Protein AF-A0A0C2HH73-F1 (afdb_monomer)

Secondary structure (DSSP, 8-state):
-----------------TT-------EEEEE-TT-----TTS-GGGG--TT-SEEEEB-SSSSPBPSSEEEEESSHHHHHHHHHHHGGGGG--SS--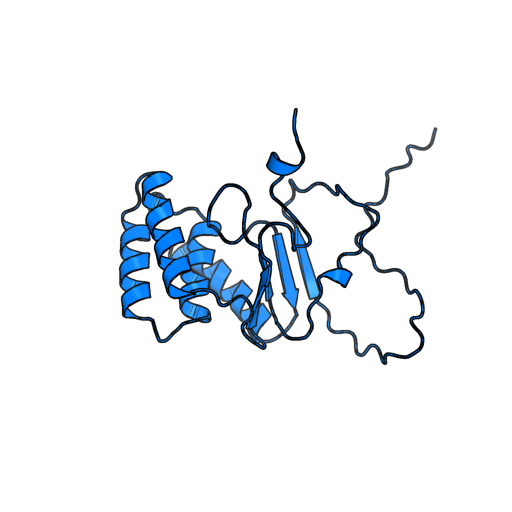-HHHHHHHHHHHHHH-TT-HHHHHHHHHHHHH--SHHHHHHHHHHHHHHHTT--EETTTEEEEPTTTSS---GGGG---

Structure (mmCIF, N/CA/C/O backbone):
data_AF-A0A0C2HH73-F1
#
_entry.id   AF-A0A0C2HH73-F1
#
loop_
_atom_site.group_PDB
_atom_site.id
_atom_site.type_symbol
_atom_site.label_atom_id
_atom_site.label_alt_id
_atom_site.label_comp_id
_atom_site.label_asym_id
_atom_site.label_entity_id
_atom_site.label_seq_id
_atom_site.pdbx_PDB_ins_code
_atom_site.Cartn_x
_atom_site.Cartn_y
_atom_site.Cartn_z
_atom_site.occupancy
_atom_site.B_iso_or_equiv
_atom_site.auth_seq_id
_atom_site.auth_comp_id
_atom_site.auth_asym_id
_atom_site.auth_atom_id
_atom_site.pdbx_PDB_model_num
ATOM 1 N N . MET A 1 1 ? -31.970 35.092 10.210 1.00 32.94 1 MET A N 1
ATOM 2 C CA . MET A 1 1 ? -32.170 33.818 9.487 1.00 32.94 1 MET A CA 1
ATOM 3 C C . MET A 1 1 ? -30.915 32.981 9.698 1.00 32.94 1 MET A C 1
ATOM 5 O O . MET A 1 1 ? -29.879 33.293 9.128 1.00 32.94 1 MET A O 1
ATOM 9 N N . ALA A 1 2 ? -30.945 32.054 10.656 1.00 26.69 2 ALA A N 1
ATOM 10 C CA . ALA A 1 2 ? -29.767 31.281 11.043 1.00 26.69 2 ALA A CA 1
ATOM 11 C C . ALA A 1 2 ? -29.509 30.189 9.999 1.00 26.69 2 ALA A C 1
AT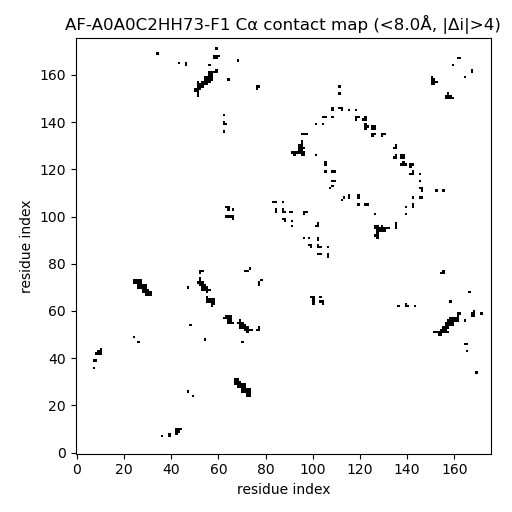OM 13 O O . ALA A 1 2 ? -30.340 29.306 9.803 1.00 26.69 2 ALA A O 1
ATOM 14 N N . ILE A 1 3 ? -28.369 30.269 9.315 1.00 26.80 3 ILE A N 1
ATOM 15 C CA . ILE A 1 3 ? -27.915 29.238 8.383 1.00 26.80 3 ILE A CA 1
ATOM 16 C C . ILE A 1 3 ? -27.484 28.037 9.226 1.00 26.80 3 ILE A C 1
ATOM 18 O O . ILE A 1 3 ? -26.422 28.039 9.850 1.00 26.80 3 ILE A O 1
ATOM 22 N N . HIS A 1 4 ? -28.341 27.023 9.284 1.00 28.86 4 HIS A N 1
ATOM 23 C CA . HIS A 1 4 ? -28.022 25.738 9.884 1.00 28.86 4 HIS A CA 1
ATOM 24 C C . HIS A 1 4 ? -26.989 25.043 8.986 1.00 28.86 4 HIS A C 1
ATOM 26 O O . HIS A 1 4 ? -27.326 24.497 7.939 1.00 28.86 4 HIS A O 1
ATOM 32 N N . ARG A 1 5 ? -25.705 25.113 9.357 1.00 28.89 5 ARG A N 1
ATOM 33 C CA . ARG A 1 5 ? -24.674 24.266 8.750 1.00 28.89 5 ARG A CA 1
ATOM 34 C C . ARG A 1 5 ? -24.898 22.835 9.252 1.00 28.89 5 ARG A C 1
ATOM 36 O O . ARG A 1 5 ? -24.828 22.640 10.469 1.00 28.89 5 ARG A O 1
ATOM 43 N N . PRO A 1 6 ? -25.152 21.839 8.388 1.00 33.12 6 PRO A N 1
ATOM 44 C CA . PRO A 1 6 ? -25.176 20.456 8.834 1.00 33.12 6 PRO A CA 1
ATOM 45 C C . PRO A 1 6 ? -23.777 20.098 9.346 1.00 33.12 6 PRO A C 1
ATOM 47 O O . PRO A 1 6 ? -22.787 20.190 8.620 1.00 33.12 6 PRO A O 1
ATOM 50 N N . ARG A 1 7 ? -23.684 19.736 10.629 1.00 36.34 7 ARG A N 1
ATOM 51 C CA . ARG A 1 7 ? -22.496 19.079 11.177 1.00 36.34 7 ARG A CA 1
ATOM 52 C C . ARG A 1 7 ? -22.417 17.713 10.503 1.00 36.34 7 ARG A C 1
ATOM 54 O O . ARG A 1 7 ? -23.311 16.897 10.698 1.00 36.34 7 ARG A O 1
ATOM 61 N N . ALA A 1 8 ? -21.386 17.480 9.697 1.00 39.56 8 ALA A N 1
ATOM 62 C CA . ALA A 1 8 ? -21.039 16.133 9.272 1.00 39.56 8 ALA A CA 1
ATOM 63 C C . ALA A 1 8 ? -20.721 15.325 10.538 1.00 39.56 8 ALA A C 1
ATOM 65 O O . ALA A 1 8 ? -19.782 15.649 11.265 1.00 39.56 8 ALA A O 1
ATOM 66 N N . ILE A 1 9 ? -21.562 14.346 10.854 1.00 46.44 9 ILE A N 1
ATOM 67 C CA . ILE A 1 9 ? -21.364 13.466 11.997 1.00 46.44 9 ILE A CA 1
ATOM 68 C C . ILE A 1 9 ? -20.389 12.367 11.552 1.00 46.44 9 ILE A C 1
ATOM 70 O O . ILE A 1 9 ? -20.772 11.442 10.849 1.00 46.44 9 ILE A O 1
ATOM 74 N N . LEU A 1 10 ? -19.122 12.497 11.941 1.00 54.47 10 LEU A N 1
ATOM 75 C CA . LEU A 1 10 ? -18.186 11.381 12.104 1.00 54.47 10 LEU A CA 1
ATOM 76 C C . LEU A 1 10 ? -18.316 11.003 13.583 1.00 54.47 10 LEU A C 1
ATOM 78 O O . LEU A 1 10 ? -17.843 11.765 14.426 1.00 54.47 10 LEU A O 1
ATOM 82 N N . CYS A 1 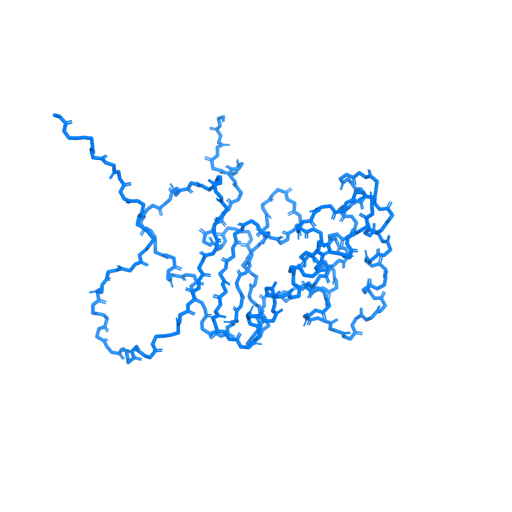11 ? -19.107 9.984 13.930 1.00 44.06 11 CYS A N 1
ATOM 83 C CA . CYS A 1 11 ? -19.533 9.789 15.325 1.00 44.06 11 CYS A CA 1
ATOM 84 C C . CYS A 1 11 ? -18.332 9.665 16.284 1.00 44.06 11 CYS A C 1
ATOM 86 O O . CYS A 1 11 ? -17.308 9.074 15.971 1.00 44.06 11 CYS A O 1
ATOM 88 N N . ALA A 1 12 ? -18.346 10.445 17.368 1.00 46.91 12 ALA A N 1
ATOM 89 C CA . ALA A 1 12 ? -18.668 9.935 18.695 1.00 46.91 12 ALA A CA 1
ATOM 90 C C . ALA A 1 12 ? -19.757 10.764 19.418 1.00 46.91 12 ALA A C 1
ATOM 92 O O . ALA A 1 12 ? -19.603 11.962 19.664 1.00 46.91 12 ALA A O 1
ATOM 93 N N . TYR A 1 13 ? -20.825 10.092 19.865 1.00 36.47 13 TYR A N 1
ATOM 94 C CA . TYR A 1 13 ? -21.648 10.491 21.018 1.00 36.47 13 TYR A CA 1
ATOM 95 C C . TYR A 1 13 ? -21.899 9.230 21.863 1.00 36.47 13 TYR A C 1
ATOM 97 O O . TYR A 1 13 ? -22.225 8.185 21.293 1.00 36.47 13 TYR A O 1
ATOM 105 N N . PRO A 1 14 ? -21.750 9.260 23.202 1.00 41.19 14 PRO A N 1
ATOM 106 C CA . PRO A 1 14 ? -21.752 8.048 24.010 1.00 41.19 14 PRO A CA 1
ATOM 107 C C . PRO A 1 14 ? -23.175 7.494 24.130 1.00 41.19 14 PRO A C 1
ATOM 109 O O . PRO A 1 14 ? -23.904 7.811 25.070 1.00 41.19 14 PRO A O 1
ATOM 112 N N . ARG A 1 15 ? -23.588 6.602 23.227 1.00 38.28 15 ARG A N 1
ATOM 113 C CA . ARG A 1 15 ? -24.589 5.604 23.611 1.00 38.28 15 ARG A CA 1
ATOM 114 C C . ARG A 1 15 ? -23.863 4.602 24.493 1.00 38.28 15 ARG A C 1
ATOM 116 O O . ARG A 1 15 ? -23.017 3.856 24.016 1.00 38.28 15 ARG A O 1
ATOM 123 N N . LYS A 1 16 ? -24.174 4.617 25.794 1.00 34.03 16 LYS A N 1
ATOM 124 C CA . LYS A 1 16 ? -23.847 3.538 26.737 1.00 34.03 16 LYS A CA 1
ATOM 125 C C . LYS A 1 16 ? -24.268 2.203 26.113 1.00 34.03 16 LYS A C 1
ATOM 127 O O . LYS A 1 16 ? -25.405 1.771 26.281 1.00 34.03 16 LYS A O 1
ATOM 132 N N . ILE A 1 17 ? -23.350 1.531 25.430 1.00 40.19 17 ILE A N 1
ATOM 133 C CA . ILE A 1 17 ? -23.431 0.091 25.245 1.00 40.19 17 ILE A CA 1
ATOM 134 C C . ILE A 1 17 ? -23.046 -0.473 26.610 1.00 40.19 17 ILE A C 1
ATOM 136 O O . ILE A 1 17 ? -21.885 -0.436 27.017 1.00 40.19 17 ILE A O 1
ATOM 140 N N . ARG A 1 18 ? -24.052 -0.896 27.384 1.00 34.38 18 ARG A N 1
ATOM 141 C CA . ARG A 1 18 ? -23.840 -1.679 28.606 1.00 34.38 18 ARG A CA 1
ATOM 142 C C . ARG A 1 18 ? -22.944 -2.868 28.243 1.00 34.38 18 ARG A C 1
ATOM 144 O O . ARG A 1 18 ? -23.376 -3.727 27.485 1.00 34.38 18 ARG A O 1
ATOM 151 N N . GLY A 1 19 ? -21.732 -2.921 28.799 1.00 34.72 19 GLY A N 1
ATOM 152 C CA . GLY A 1 19 ? -20.979 -4.173 28.920 1.00 34.72 19 GLY A CA 1
ATOM 153 C C . GLY A 1 19 ? -19.559 -4.235 28.353 1.00 34.72 19 GLY A C 1
ATOM 154 O O . GLY A 1 19 ? -18.949 -5.288 28.495 1.00 34.72 19 GLY A O 1
ATOM 155 N N . ARG A 1 20 ? -18.984 -3.177 27.763 1.00 41.91 20 ARG A N 1
ATOM 156 C CA . ARG A 1 20 ? -17.549 -3.183 27.409 1.00 41.91 20 ARG A CA 1
ATOM 157 C C . ARG A 1 20 ? -16.796 -2.086 28.149 1.00 41.91 20 ARG A C 1
ATOM 159 O O . ARG A 1 20 ? -17.095 -0.904 28.005 1.00 41.91 20 ARG A O 1
ATOM 166 N N . ASN A 1 21 ? -15.827 -2.502 28.960 1.00 33.94 21 ASN A N 1
ATOM 167 C CA . ASN A 1 21 ? -14.829 -1.625 29.555 1.00 33.94 21 ASN A CA 1
ATOM 168 C C . ASN A 1 21 ? -14.034 -0.973 28.413 1.00 33.94 21 ASN A C 1
ATOM 170 O O . ASN A 1 21 ? -13.142 -1.595 27.844 1.00 33.94 21 ASN A O 1
ATOM 174 N N . ASN A 1 22 ? -14.396 0.258 28.050 1.00 42.72 22 ASN A N 1
ATOM 175 C CA . ASN A 1 22 ? -13.679 1.069 27.070 1.00 42.72 22 ASN A CA 1
ATOM 176 C C . ASN A 1 22 ? -12.333 1.514 27.658 1.00 42.72 22 ASN A C 1
ATOM 178 O O . ASN A 1 22 ? -12.194 2.629 28.157 1.00 42.72 22 ASN A O 1
ATOM 182 N N . VAL A 1 23 ? -11.324 0.653 27.565 1.00 45.34 23 VAL A N 1
ATOM 183 C CA . VAL A 1 23 ? -9.931 1.104 27.482 1.00 45.34 23 VAL A CA 1
ATOM 184 C C . VAL A 1 23 ? -9.733 1.505 26.020 1.00 45.34 23 VAL A C 1
ATOM 186 O O . VAL A 1 23 ? -9.348 0.695 25.187 1.00 45.34 23 VAL A O 1
ATOM 189 N N . GLY A 1 24 ? -10.181 2.717 25.681 1.00 51.56 24 GLY A N 1
ATOM 190 C CA . GLY A 1 24 ? -10.367 3.150 24.297 1.00 51.56 24 GLY A CA 1
ATOM 191 C C . GLY A 1 24 ? -9.057 3.216 23.517 1.00 51.56 24 GLY A C 1
ATOM 192 O O . GLY A 1 24 ? -8.232 4.101 23.742 1.00 51.56 24 GLY A O 1
ATOM 193 N N . THR A 1 25 ? -8.891 2.305 22.566 1.00 57.12 25 THR A N 1
ATOM 194 C CA . THR A 1 25 ? -7.886 2.377 21.511 1.00 57.12 25 THR A CA 1
ATOM 195 C C . THR A 1 25 ? -8.239 3.530 20.572 1.00 57.12 25 THR A C 1
ATOM 197 O O . THR A 1 25 ? -9.260 3.510 19.891 1.00 57.12 25 THR A O 1
ATOM 200 N N . ARG A 1 26 ? -7.419 4.589 20.560 1.00 69.06 26 ARG A N 1
ATOM 201 C CA . ARG A 1 26 ? -7.607 5.724 19.644 1.00 69.06 26 ARG A CA 1
ATOM 202 C C . ARG A 1 26 ? -7.111 5.345 18.246 1.00 69.06 26 ARG A C 1
ATOM 204 O O . ARG A 1 26 ? -5.923 5.071 18.064 1.00 69.06 26 ARG A O 1
ATOM 211 N N . GLN A 1 27 ? -8.029 5.331 17.285 1.00 76.12 27 GLN A N 1
ATOM 212 C CA . GLN A 1 27 ? -7.740 5.306 15.853 1.00 76.12 27 GLN A CA 1
ATOM 213 C C . GLN A 1 27 ? -8.064 6.673 15.253 1.00 76.12 27 GLN A C 1
ATOM 215 O O . GLN A 1 27 ? -9.049 7.306 15.634 1.00 76.12 27 GLN A O 1
ATOM 220 N N . GLU A 1 28 ? -7.225 7.125 14.332 1.00 82.38 28 GLU A N 1
ATOM 221 C CA . GLU A 1 28 ? -7.379 8.385 13.618 1.00 82.38 28 GLU A CA 1
ATOM 222 C C . GLU A 1 28 ? -7.747 8.086 12.167 1.00 82.38 28 GLU A C 1
ATOM 224 O O . GLU A 1 28 ? -7.034 7.368 11.465 1.00 82.38 28 GLU A O 1
ATOM 229 N N . ALA A 1 29 ? -8.888 8.619 11.729 1.00 81.06 29 ALA A N 1
ATOM 230 C CA . ALA A 1 29 ? -9.307 8.569 10.337 1.00 81.06 29 ALA A CA 1
ATOM 231 C C . ALA A 1 29 ? -8.741 9.787 9.601 1.00 81.06 29 ALA A C 1
ATOM 233 O O . ALA A 1 29 ? -9.046 10.928 9.951 1.00 81.06 29 ALA A O 1
ATOM 234 N N . VAL A 1 30 ? -7.936 9.540 8.573 1.00 83.56 30 VAL A N 1
ATOM 235 C CA . VAL A 1 30 ? -7.442 10.568 7.659 1.00 83.56 30 VAL A CA 1
ATOM 236 C C . VAL A 1 30 ? -8.340 10.581 6.437 1.00 83.56 30 VAL A C 1
ATOM 238 O O . VAL A 1 30 ? -8.557 9.546 5.803 1.00 83.56 30 VAL A O 1
ATOM 241 N N . LEU A 1 31 ? -8.873 11.760 6.121 1.00 82.25 31 LEU A N 1
ATOM 242 C CA . LEU A 1 31 ? -9.756 11.966 4.985 1.00 82.25 31 LEU A CA 1
ATOM 243 C C . LEU A 1 31 ? -9.222 13.104 4.103 1.00 82.25 31 LEU A C 1
ATOM 245 O O . LEU A 1 31 ? -8.900 14.185 4.596 1.00 82.25 31 LEU A O 1
ATOM 249 N N . CYS A 1 32 ? -9.149 12.873 2.793 1.00 79.38 32 CYS A N 1
ATOM 250 C CA . CYS A 1 32 ? -8.698 13.866 1.816 1.00 79.38 32 CYS A CA 1
ATOM 251 C C . CYS A 1 32 ? -9.697 15.023 1.694 1.00 79.38 32 CYS A C 1
ATOM 253 O O . CYS A 1 32 ? -10.896 14.796 1.598 1.00 79.38 32 CYS A O 1
ATOM 255 N N . THR A 1 33 ? -9.229 16.267 1.590 1.00 78.94 33 THR A N 1
ATOM 256 C CA . THR A 1 33 ? -10.071 17.483 1.585 1.00 78.94 33 THR A CA 1
ATOM 257 C C . THR A 1 33 ? -11.181 17.525 0.525 1.00 78.94 33 THR A C 1
ATOM 259 O O . THR A 1 33 ? -12.123 18.301 0.669 1.00 78.94 33 THR A O 1
ATOM 262 N N . LEU A 1 34 ? -11.102 16.697 -0.520 1.00 80.06 34 LEU A N 1
ATOM 263 C CA . LEU A 1 34 ? -12.117 16.565 -1.571 1.00 80.06 34 LEU A CA 1
ATOM 264 C C . LEU A 1 34 ? -13.156 15.457 -1.297 1.00 80.06 34 LEU A C 1
ATOM 266 O O . LEU A 1 34 ? -13.911 15.079 -2.191 1.00 80.06 34 LEU A O 1
ATOM 270 N N . HIS A 1 35 ? -13.212 14.915 -0.079 1.00 82.75 35 HIS A N 1
ATOM 271 C CA . HIS A 1 35 ? -14.215 13.928 0.310 1.00 82.75 35 HIS A CA 1
ATOM 272 C C . HIS A 1 35 ? -15.604 14.565 0.515 1.00 82.75 35 HIS A C 1
ATOM 274 O O . HIS A 1 35 ? -15.746 15.726 0.904 1.00 82.75 35 HIS A O 1
ATOM 280 N N . ARG A 1 36 ? -16.664 13.763 0.368 1.00 85.00 36 ARG A N 1
ATOM 281 C CA . ARG A 1 36 ? -18.037 14.132 0.751 1.00 85.00 36 ARG A CA 1
ATOM 282 C C . ARG A 1 36 ? -18.651 13.027 1.600 1.00 85.00 36 ARG A C 1
ATOM 284 O O . ARG A 1 36 ? -18.459 11.850 1.314 1.00 85.00 36 ARG A O 1
ATOM 291 N N . VAL A 1 37 ? -19.417 13.403 2.623 1.00 87.56 37 VAL A N 1
ATOM 292 C CA . VAL A 1 37 ? -20.240 12.446 3.376 1.00 87.56 37 VAL A CA 1
ATOM 293 C C . VAL A 1 37 ? -21.491 12.141 2.560 1.00 87.56 37 VAL A C 1
ATOM 295 O O . VAL A 1 37 ? -22.268 13.046 2.261 1.00 87.56 37 VAL A O 1
ATOM 298 N N . VAL A 1 38 ? -21.664 10.873 2.191 1.00 86.88 38 VAL A N 1
ATOM 299 C CA . VAL A 1 38 ? -22.764 10.409 1.324 1.00 86.88 38 VAL A CA 1
ATOM 300 C C . VAL A 1 38 ? -23.773 9.532 2.065 1.00 86.88 38 VAL A C 1
ATOM 302 O O . VAL A 1 38 ? -24.893 9.365 1.598 1.00 86.88 38 VAL A O 1
ATOM 305 N N . ASN A 1 39 ? -23.406 9.009 3.237 1.00 87.00 39 ASN A N 1
ATOM 306 C CA . ASN A 1 39 ? -24.288 8.215 4.083 1.00 87.00 39 ASN A CA 1
ATOM 307 C C . ASN A 1 39 ? -24.137 8.638 5.557 1.00 87.00 39 ASN A C 1
ATOM 309 O O . ASN A 1 39 ? -23.297 8.091 6.268 1.00 87.00 39 ASN A O 1
ATOM 313 N N . PRO A 1 40 ? -24.921 9.624 6.028 1.00 85.12 40 PRO A N 1
ATOM 314 C CA . PRO A 1 40 ? -24.822 10.131 7.398 1.00 85.12 40 PRO A CA 1
ATOM 315 C C . PRO A 1 40 ? -25.442 9.194 8.448 1.00 85.12 40 PRO A C 1
ATOM 317 O O . PRO A 1 40 ? -25.412 9.515 9.632 1.00 85.12 40 PRO A O 1
ATOM 320 N N . ASN A 1 41 ? -26.033 8.068 8.032 1.00 88.38 41 ASN A N 1
ATOM 321 C CA . ASN A 1 41 ? -26.674 7.112 8.937 1.00 88.38 41 ASN A CA 1
ATOM 322 C C . ASN A 1 41 ? -25.708 6.049 9.478 1.00 88.38 41 ASN A C 1
ATOM 324 O O . ASN A 1 41 ? -26.117 5.255 10.321 1.00 88.38 41 ASN A O 1
ATOM 328 N N . HIS A 1 42 ? -24.458 6.034 9.008 1.00 86.81 42 HIS A N 1
ATOM 329 C CA . HIS A 1 42 ? -23.424 5.110 9.463 1.00 86.81 42 HIS A CA 1
ATOM 330 C C . HIS A 1 42 ? -22.304 5.846 10.190 1.00 86.81 42 HIS A C 1
ATOM 332 O O . HIS A 1 42 ? -21.979 6.995 9.885 1.00 86.81 42 HIS A O 1
ATOM 338 N N . CYS A 1 43 ? -21.716 5.158 11.158 1.00 88.38 43 CYS A N 1
ATOM 339 C CA . CYS A 1 43 ? -20.662 5.670 12.021 1.00 88.38 43 CYS A CA 1
ATOM 340 C C . CYS A 1 43 ? -19.312 5.086 11.593 1.00 88.38 43 CYS A C 1
ATOM 342 O O . CYS A 1 43 ? -19.228 3.897 11.300 1.00 88.38 43 CYS A O 1
ATOM 344 N N . ILE A 1 44 ? -18.240 5.886 11.596 1.00 87.62 44 ILE A N 1
ATOM 345 C CA . ILE A 1 44 ? -16.899 5.417 11.198 1.00 87.62 44 ILE A CA 1
ATOM 346 C C . ILE A 1 44 ? -16.417 4.249 12.076 1.00 87.62 44 ILE A C 1
ATOM 348 O O . ILE A 1 44 ? -15.664 3.389 11.625 1.00 87.62 44 ILE A O 1
ATOM 352 N N . GLU A 1 45 ? -16.913 4.187 13.312 1.00 87.25 45 GLU A N 1
ATOM 353 C CA . GLU A 1 45 ? -16.656 3.130 14.282 1.00 87.25 45 GLU A CA 1
ATOM 354 C C . GLU A 1 45 ? -17.096 1.737 13.813 1.00 87.25 45 GLU A C 1
ATOM 356 O O . GLU A 1 45 ? -16.567 0.749 14.313 1.00 87.25 45 GLU A O 1
ATOM 361 N N . GLU A 1 46 ? -18.010 1.632 12.841 1.00 90.44 46 GLU A N 1
ATOM 362 C CA . GLU A 1 46 ? -18.400 0.352 12.227 1.00 90.44 46 GLU A CA 1
ATOM 3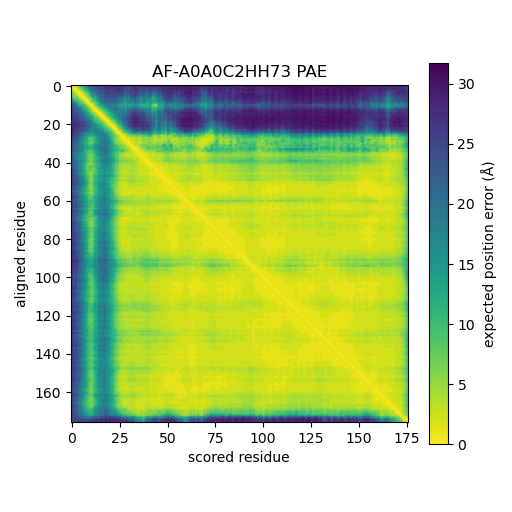63 C C . GLU A 1 46 ? -17.242 -0.313 11.470 1.00 90.44 46 GLU A C 1
ATOM 365 O O . GLU A 1 46 ? -17.227 -1.532 11.317 1.00 90.44 46 GLU A O 1
ATOM 370 N N . TRP A 1 47 ? -16.260 0.480 11.031 1.00 91.06 47 TRP A N 1
ATOM 371 C CA . TRP A 1 47 ? -15.098 0.009 10.278 1.00 91.06 47 TRP A CA 1
ATOM 372 C C . TRP A 1 47 ? -13.816 -0.061 11.108 1.00 91.06 47 TRP A C 1
ATOM 374 O O . TRP A 1 47 ? -12.800 -0.530 10.589 1.00 91.06 47 TRP A O 1
ATOM 384 N N . ILE A 1 48 ? -13.851 0.367 12.377 1.00 90.00 48 ILE A N 1
ATOM 385 C CA . ILE A 1 48 ? -12.731 0.220 13.313 1.00 90.00 48 ILE A CA 1
ATOM 386 C C . ILE A 1 48 ? -12.493 -1.269 13.575 1.00 90.00 48 ILE A C 1
ATOM 388 O O . ILE A 1 48 ? -13.384 -1.995 14.014 1.00 90.00 48 ILE A O 1
ATOM 392 N N . ASP A 1 49 ? -11.260 -1.714 13.351 1.00 90.12 49 ASP A N 1
ATOM 393 C CA . ASP A 1 49 ? -10.819 -3.079 13.625 1.00 90.12 49 ASP A CA 1
ATOM 394 C C . ASP A 1 49 ? -9.646 -3.047 14.606 1.00 90.12 49 ASP A C 1
ATOM 396 O O . ASP A 1 49 ? -8.561 -2.548 14.302 1.00 90.12 49 ASP A O 1
ATOM 400 N N . ASP A 1 50 ? -9.871 -3.572 15.810 1.00 91.69 50 ASP A N 1
ATOM 401 C CA . ASP A 1 50 ? -8.867 -3.582 16.871 1.00 91.69 50 ASP A CA 1
ATOM 402 C C . ASP A 1 50 ? -7.712 -4.556 16.625 1.00 91.69 50 ASP A C 1
ATOM 404 O O . ASP A 1 50 ? -6.680 -4.424 17.289 1.00 91.69 50 ASP A O 1
ATOM 408 N N . ARG A 1 51 ? -7.871 -5.492 15.680 1.00 95.31 51 ARG A N 1
ATOM 409 C CA . ARG A 1 51 ? -6.888 -6.534 15.340 1.00 95.31 51 ARG A CA 1
ATOM 410 C C . ARG A 1 51 ? -5.757 -6.027 14.450 1.00 95.31 51 ARG A C 1
ATOM 412 O O . ARG A 1 51 ? -4.822 -6.776 14.182 1.00 95.31 51 ARG A O 1
ATOM 419 N N . VAL A 1 52 ? -5.866 -4.804 13.935 1.00 97.06 52 VAL A N 1
ATOM 420 C CA . VAL A 1 52 ? -4.900 -4.215 13.004 1.00 97.06 52 VAL A CA 1
ATOM 421 C C . VAL A 1 52 ? -4.540 -2.791 13.412 1.00 97.06 52 VAL A C 1
ATOM 423 O O . VAL A 1 52 ? -5.233 -2.133 14.192 1.00 97.06 52 VAL A O 1
ATOM 426 N N . SER A 1 53 ? -3.425 -2.316 12.869 1.00 97.50 53 SER A N 1
ATOM 427 C CA . SER A 1 53 ? -2.897 -0.980 13.133 1.00 97.50 53 SER A CA 1
ATOM 428 C C . SER A 1 53 ? -3.245 0.020 12.032 1.00 97.50 53 SER A C 1
ATOM 430 O O . SER A 1 53 ? -3.282 1.217 12.293 1.00 97.50 53 SER A O 1
ATOM 432 N N . VAL A 1 54 ? -3.505 -0.446 10.812 1.00 98.12 54 VAL A N 1
ATOM 433 C CA . VAL A 1 54 ? -3.835 0.383 9.649 1.00 98.12 54 VAL A CA 1
ATOM 434 C C . VAL A 1 54 ? -4.983 -0.265 8.884 1.00 98.12 54 VAL A C 1
ATOM 436 O O . VAL A 1 54 ? -4.995 -1.476 8.676 1.00 98.12 54 VAL A O 1
ATOM 439 N N . ILE A 1 55 ? -5.938 0.540 8.445 1.00 98.06 55 ILE A N 1
ATOM 440 C CA . ILE A 1 55 ? -7.049 0.122 7.598 1.00 98.06 55 ILE A CA 1
ATOM 441 C C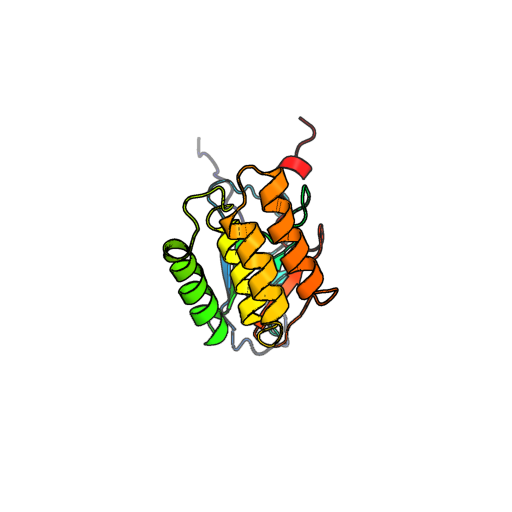 . ILE A 1 55 ? -6.977 0.911 6.297 1.00 98.06 55 ILE A C 1
ATOM 443 O O . ILE A 1 55 ? -7.031 2.144 6.290 1.00 98.06 55 ILE A O 1
ATOM 447 N N . LEU A 1 56 ? -6.893 0.165 5.202 1.00 97.94 56 LEU A N 1
ATOM 448 C CA . LEU A 1 56 ? -6.903 0.637 3.825 1.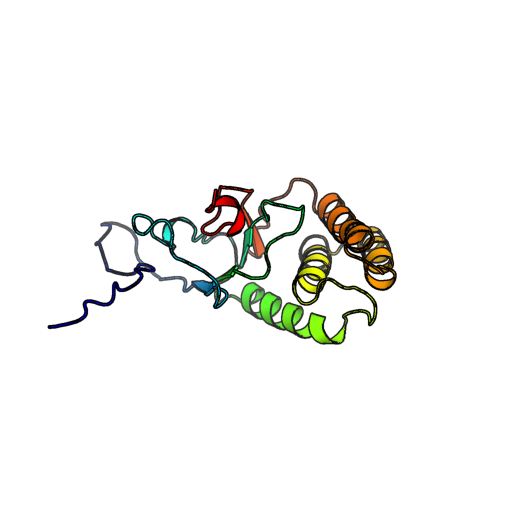00 97.94 56 LEU A CA 1
ATOM 449 C C . LEU A 1 56 ? -8.074 -0.005 3.079 1.00 97.94 56 LEU A C 1
ATOM 451 O O . LEU A 1 56 ? -8.803 -0.838 3.623 1.00 97.94 56 LEU A O 1
ATOM 455 N N . TYR A 1 57 ? -8.254 0.357 1.813 1.00 97.25 57 TYR A N 1
ATOM 456 C CA . TYR A 1 57 ? -9.275 -0.256 0.972 1.00 97.25 57 TYR A CA 1
ATOM 457 C C . TYR A 1 57 ? -8.938 -0.186 -0.510 1.00 97.25 57 TYR A C 1
ATOM 459 O O . TYR A 1 57 ? -8.140 0.639 -0.949 1.00 97.25 57 TYR A O 1
ATOM 467 N N . GLU A 1 58 ? -9.552 -1.068 -1.287 1.00 96.94 58 GLU A N 1
ATOM 468 C CA . GLU A 1 58 ? -9.407 -1.099 -2.739 1.00 96.94 58 GLU A CA 1
ATOM 469 C C . GLU A 1 58 ? -10.152 0.065 -3.410 1.00 96.94 58 GLU A C 1
ATOM 471 O O . GLU A 1 58 ? -11.316 0.336 -3.103 1.00 96.94 58 GLU A O 1
ATOM 476 N N . ARG A 1 59 ? -9.515 0.707 -4.397 1.00 94.06 59 ARG A N 1
ATOM 477 C CA . ARG A 1 59 ? -10.206 1.633 -5.308 1.00 94.06 59 ARG A CA 1
ATOM 478 C C . ARG A 1 59 ? -11.192 0.880 -6.192 1.00 94.06 59 ARG A C 1
ATOM 480 O O . ARG A 1 59 ? -10.971 -0.277 -6.535 1.00 94.06 59 ARG A O 1
ATOM 487 N N . PHE A 1 60 ? -12.256 1.530 -6.640 1.00 92.44 60 PHE A N 1
ATOM 488 C CA . PHE A 1 60 ? -13.278 0.968 -7.520 1.00 92.44 60 PHE A CA 1
ATOM 489 C C . PHE A 1 60 ? -12.851 0.912 -8.986 1.00 92.44 60 PHE A C 1
ATOM 491 O O . PHE A 1 60 ? -13.038 -0.126 -9.621 1.00 92.44 60 PHE A O 1
ATOM 498 N N . TYR A 1 61 ? -12.255 1.981 -9.516 1.00 89.31 61 TYR A N 1
ATOM 499 C CA . TYR A 1 61 ? -12.011 2.122 -10.959 1.00 89.31 61 TYR A CA 1
ATOM 500 C C . TYR A 1 61 ? -10.712 1.464 -11.453 1.00 89.31 61 TYR A C 1
ATOM 502 O O . TYR A 1 61 ? -10.516 1.322 -12.658 1.00 89.31 61 TYR A O 1
ATOM 510 N N . ASN A 1 62 ? -9.815 1.059 -10.550 1.00 93.94 62 ASN A N 1
ATOM 511 C CA . ASN A 1 62 ? -8.580 0.352 -10.895 1.00 93.94 62 ASN A CA 1
ATOM 512 C C . ASN A 1 62 ? -8.202 -0.684 -9.817 1.00 93.94 62 ASN A C 1
ATOM 514 O O . ASN A 1 62 ? -9.055 -1.123 -9.042 1.00 93.94 62 ASN A O 1
ATOM 518 N N . TRP A 1 63 ? -6.947 -1.134 -9.809 1.00 95.50 63 TRP A N 1
ATOM 519 C CA . TRP A 1 63 ? -6.453 -2.185 -8.911 1.00 95.50 63 TRP A CA 1
ATOM 520 C C . TRP A 1 63 ? -5.596 -1.661 -7.760 1.00 95.50 63 TRP A C 1
ATOM 522 O O . TRP A 1 63 ? -4.974 -2.458 -7.058 1.00 95.50 63 TRP A O 1
ATOM 532 N N . GLU A 1 64 ? -5.568 -0.347 -7.553 1.00 97.25 64 GLU A N 1
ATOM 533 C CA . GLU A 1 64 ? -4.823 0.263 -6.460 1.00 97.25 64 GLU A CA 1
ATOM 534 C C . GLU A 1 64 ? -5.517 0.068 -5.111 1.00 97.25 64 GLU A C 1
ATOM 536 O O . GLU A 1 64 ? -6.736 -0.104 -5.008 1.00 97.25 64 GLU A O 1
ATOM 541 N N . ILE A 1 65 ? -4.707 0.167 -4.064 1.00 97.69 65 ILE A N 1
ATOM 542 C CA . ILE A 1 65 ? -5.159 0.400 -2.698 1.00 97.69 65 ILE A CA 1
ATOM 543 C C . ILE A 1 65 ? -5.163 1.923 -2.486 1.00 97.69 65 ILE A C 1
ATOM 545 O O . ILE A 1 65 ? -4.267 2.633 -2.946 1.00 97.69 65 ILE A O 1
ATOM 549 N N . MET A 1 66 ? -6.219 2.448 -1.872 1.00 95.06 66 MET A N 1
ATOM 550 C CA . MET A 1 66 ? -6.440 3.880 -1.697 1.00 95.06 66 MET A CA 1
ATOM 551 C C . MET A 1 66 ? -5.414 4.506 -0.737 1.00 95.06 66 MET A C 1
ATOM 553 O O . MET A 1 66 ? -5.290 4.071 0.403 1.00 95.06 66 MET A O 1
ATOM 557 N N . ALA A 1 67 ? -4.783 5.599 -1.170 1.00 95.44 67 ALA A N 1
ATOM 558 C CA . ALA A 1 67 ? -3.953 6.491 -0.359 1.00 95.44 67 ALA A CA 1
ATOM 559 C C . ALA A 1 67 ? -4.723 7.677 0.230 1.00 95.44 67 ALA A C 1
ATOM 561 O O . ALA A 1 67 ? -4.376 8.171 1.295 1.00 95.44 67 ALA A O 1
ATOM 562 N N . ALA A 1 68 ? -5.771 8.153 -0.447 1.00 91.38 68 ALA A N 1
ATOM 563 C CA . ALA A 1 68 ? -6.399 9.423 -0.082 1.00 91.38 68 ALA A CA 1
ATOM 564 C C . ALA A 1 68 ? -7.140 9.379 1.265 1.00 91.38 68 ALA A C 1
ATOM 566 O O . ALA A 1 68 ? -7.302 10.412 1.910 1.00 91.38 68 ALA A O 1
ATOM 567 N N . ASN A 1 69 ? -7.632 8.206 1.673 1.00 92.94 69 ASN A N 1
ATOM 568 C CA . ASN A 1 69 ? -8.330 8.039 2.942 1.00 92.94 69 ASN A CA 1
ATOM 569 C C . ASN A 1 69 ? -7.927 6.714 3.583 1.00 92.94 69 ASN A C 1
ATOM 571 O O . ASN A 1 69 ? -7.910 5.687 2.906 1.00 92.94 69 ASN A O 1
ATOM 575 N N . TYR A 1 70 ? -7.660 6.732 4.881 1.00 95.56 70 TYR A N 1
ATOM 576 C CA . TYR A 1 70 ? -7.239 5.561 5.648 1.00 95.56 70 TYR A CA 1
ATOM 577 C C . TYR A 1 70 ? -7.514 5.777 7.137 1.00 95.56 70 TYR A C 1
ATOM 579 O O . TYR A 1 70 ? -7.747 6.902 7.578 1.00 95.56 70 TYR A O 1
ATOM 587 N N . ILE A 1 71 ? -7.481 4.704 7.923 1.00 95.88 71 ILE A N 1
ATOM 588 C CA . ILE A 1 71 ? -7.564 4.784 9.387 1.00 95.88 71 ILE A CA 1
ATOM 589 C C . ILE A 1 71 ? -6.282 4.195 9.965 1.00 95.88 71 ILE A C 1
ATOM 591 O O . ILE A 1 71 ? -5.896 3.087 9.596 1.00 95.88 71 ILE A O 1
ATOM 595 N N . VAL A 1 72 ? -5.616 4.915 10.866 1.00 96.12 72 VAL A N 1
ATOM 596 C CA . VAL A 1 72 ? -4.409 4.436 11.556 1.00 96.12 72 VAL A CA 1
ATOM 597 C C . VAL A 1 72 ? -4.620 4.465 13.064 1.00 96.12 72 VAL A C 1
ATOM 599 O O . VAL A 1 72 ? -5.064 5.452 13.644 1.00 96.12 72 VAL A O 1
ATOM 602 N N . LYS A 1 73 ? -4.282 3.360 13.721 1.00 93.94 73 LYS A N 1
ATOM 603 C CA . LYS A 1 73 ? -4.245 3.209 15.174 1.00 93.94 73 LYS A CA 1
ATOM 604 C C . LYS A 1 73 ? -2.910 3.705 15.704 1.00 93.94 73 LYS A C 1
ATOM 606 O O . LYS A 1 73 ? -1.864 3.319 15.179 1.00 93.94 73 LYS A O 1
ATOM 611 N N . ASN A 1 74 ? -2.936 4.469 16.797 1.00 94.00 74 ASN A N 1
ATOM 612 C CA . ASN A 1 74 ? -1.711 4.880 17.482 1.00 94.00 74 ASN A CA 1
ATOM 613 C C . ASN A 1 74 ? -1.039 3.666 18.151 1.00 94.00 74 ASN A C 1
ATOM 615 O O . ASN A 1 74 ? -1.320 3.306 19.293 1.00 94.00 74 ASN A O 1
ATOM 619 N N . THR A 1 75 ? -0.181 3.009 17.383 1.00 95.56 75 THR A N 1
ATOM 620 C CA . THR A 1 75 ? 0.592 1.813 17.723 1.00 95.56 75 THR A CA 1
ATOM 621 C C . THR A 1 75 ? 2.009 1.998 17.183 1.00 95.56 75 THR A C 1
ATOM 623 O O . THR A 1 75 ? 2.203 2.799 16.262 1.00 95.56 75 THR A O 1
ATOM 626 N N . PRO A 1 76 ? 3.012 1.249 17.680 1.00 97.00 76 PRO A N 1
ATOM 627 C CA . PRO A 1 76 ? 4.350 1.281 17.095 1.00 97.00 76 PRO A CA 1
ATOM 628 C C . PRO A 1 76 ? 4.339 1.028 15.580 1.00 97.00 76 PRO A C 1
ATOM 630 O O . PRO A 1 76 ? 4.980 1.765 14.838 1.00 97.00 76 PRO A O 1
ATOM 633 N N . PHE A 1 77 ? 3.546 0.055 15.109 1.00 97.44 77 PHE A N 1
ATOM 634 C CA . PHE A 1 77 ? 3.424 -0.232 13.679 1.00 97.44 77 PHE A CA 1
ATOM 635 C C . PHE A 1 77 ? 2.720 0.892 12.910 1.00 97.44 77 PHE A C 1
ATOM 637 O O . PHE A 1 77 ? 3.201 1.284 11.855 1.00 97.44 77 PHE A O 1
ATOM 644 N N . GLY A 1 78 ? 1.606 1.430 13.416 1.00 96.81 78 GLY A N 1
ATOM 645 C CA . GLY A 1 78 ? 0.867 2.506 12.746 1.00 96.81 78 GLY A CA 1
ATOM 646 C C . GLY A 1 78 ? 1.701 3.779 12.570 1.00 96.81 78 GLY A C 1
ATOM 647 O O . GLY A 1 78 ? 1.735 4.350 11.481 1.00 96.81 78 GLY A O 1
ATOM 648 N N . ASN A 1 79 ? 2.444 4.174 13.608 1.00 96.38 79 ASN A N 1
ATOM 649 C CA . ASN A 1 79 ? 3.358 5.318 13.542 1.00 96.38 79 ASN A CA 1
ATOM 650 C C . ASN A 1 79 ? 4.509 5.068 12.557 1.00 96.38 79 ASN A C 1
ATOM 652 O O . ASN A 1 79 ? 4.851 5.943 11.762 1.00 96.38 79 ASN A O 1
ATOM 656 N N . GLU A 1 80 ? 5.077 3.860 12.572 1.00 97.62 80 GLU A N 1
ATOM 657 C CA . GLU A 1 80 ? 6.143 3.479 11.648 1.00 97.62 80 GLU A CA 1
ATOM 658 C C . GLU A 1 80 ? 5.658 3.413 10.195 1.00 97.62 80 GLU A C 1
ATOM 660 O O . GLU A 1 80 ? 6.361 3.869 9.297 1.00 97.62 80 GLU A O 1
ATOM 665 N N . PHE A 1 81 ? 4.443 2.914 9.952 1.00 98.31 81 PHE A N 1
ATOM 666 C CA . PHE A 1 81 ? 3.813 2.914 8.634 1.00 98.31 81 PHE A CA 1
ATOM 667 C C . PHE A 1 81 ? 3.720 4.336 8.070 1.00 98.31 81 PHE A C 1
ATOM 669 O O . PHE A 1 81 ? 4.193 4.575 6.961 1.00 98.31 81 PHE A O 1
ATOM 676 N N . LEU A 1 82 ? 3.188 5.291 8.843 1.00 97.69 82 LEU A N 1
ATOM 677 C CA . LEU A 1 82 ? 3.074 6.690 8.412 1.00 97.69 82 LEU A CA 1
ATOM 678 C C . LEU A 1 82 ? 4.445 7.319 8.142 1.00 97.69 82 LEU A C 1
ATOM 680 O O . LEU A 1 82 ? 4.635 7.967 7.113 1.00 97.69 82 LEU A O 1
ATOM 684 N N . ARG A 1 83 ? 5.418 7.087 9.030 1.00 97.94 83 ARG A N 1
ATOM 685 C CA . ARG A 1 83 ? 6.790 7.589 8.881 1.00 97.94 83 ARG A CA 1
ATOM 686 C C . ARG A 1 83 ? 7.445 7.052 7.607 1.00 97.94 83 ARG A C 1
ATOM 688 O O . ARG A 1 83 ? 7.966 7.822 6.808 1.00 97.94 83 ARG A O 1
ATOM 695 N N . ARG A 1 84 ? 7.383 5.738 7.390 1.00 97.88 84 ARG A N 1
ATOM 696 C CA . ARG A 1 84 ? 7.957 5.080 6.209 1.00 97.88 84 ARG A CA 1
ATOM 697 C C . ARG A 1 84 ? 7.238 5.431 4.919 1.00 97.88 84 ARG A C 1
ATOM 699 O O . ARG A 1 84 ? 7.858 5.401 3.858 1.00 97.88 84 ARG A O 1
ATOM 706 N N . TRP A 1 85 ? 5.947 5.729 4.991 1.00 97.62 85 TRP A N 1
ATOM 707 C CA . TRP A 1 85 ? 5.205 6.191 3.832 1.00 97.62 85 TRP A CA 1
ATOM 708 C C . TRP A 1 85 ? 5.587 7.616 3.453 1.00 97.62 85 TRP A C 1
ATOM 710 O O . TRP A 1 85 ? 5.858 7.858 2.281 1.00 97.62 85 TRP A O 1
ATOM 720 N N . ALA A 1 86 ? 5.754 8.513 4.427 1.00 96.38 86 ALA A N 1
ATOM 721 C CA . ALA A 1 86 ? 6.314 9.840 4.174 1.00 96.38 86 ALA A CA 1
ATOM 722 C C . ALA A 1 86 ? 7.714 9.758 3.532 1.00 96.38 86 ALA A C 1
ATOM 724 O O . ALA A 1 86 ? 8.005 10.469 2.576 1.00 96.38 86 ALA A O 1
ATOM 725 N N . GLU A 1 87 ? 8.562 8.817 3.964 1.00 96.94 87 GLU A N 1
ATOM 726 C CA . GLU A 1 87 ? 9.877 8.592 3.343 1.00 96.94 87 GLU A CA 1
ATOM 727 C C . GLU A 1 87 ? 9.820 8.153 1.870 1.00 96.94 87 GLU A C 1
ATOM 729 O O . GLU A 1 87 ? 10.831 8.259 1.170 1.00 96.94 87 GLU A O 1
ATOM 734 N N . GLN A 1 88 ? 8.681 7.646 1.379 1.00 95.00 88 GLN A N 1
ATOM 735 C CA . GLN A 1 88 ? 8.549 7.279 -0.033 1.00 95.00 88 GLN A CA 1
ATOM 736 C C . GLN A 1 88 ? 8.648 8.494 -0.950 1.00 95.00 88 GLN A C 1
ATOM 738 O O . GLN A 1 88 ? 9.092 8.325 -2.081 1.00 95.00 88 GLN A O 1
ATOM 743 N N . GLU A 1 89 ? 8.318 9.701 -0.478 1.00 93.50 89 GLU A N 1
ATOM 744 C CA . GLU A 1 89 ? 8.484 10.953 -1.230 1.00 93.50 89 GLU A CA 1
ATOM 745 C C . GLU A 1 89 ? 9.904 11.099 -1.799 1.00 93.50 89 GLU A C 1
ATOM 747 O O . GLU A 1 89 ? 10.080 11.450 -2.962 1.00 93.50 89 GLU A O 1
ATOM 752 N N . PHE A 1 90 ? 10.921 10.709 -1.026 1.00 94.12 90 PHE A N 1
ATOM 753 C CA . PHE A 1 90 ? 12.332 10.804 -1.419 1.00 94.12 90 PHE A CA 1
ATOM 754 C C . PHE A 1 90 ? 12.834 9.610 -2.243 1.00 94.12 90 PHE A C 1
ATOM 756 O O . PHE A 1 90 ? 13.985 9.596 -2.679 1.00 94.12 90 PHE A O 1
ATOM 763 N N . LYS A 1 91 ? 11.997 8.584 -2.432 1.00 90.75 91 LYS A N 1
ATOM 764 C CA . LYS A 1 91 ? 12.324 7.357 -3.178 1.00 90.75 91 LYS A CA 1
ATOM 765 C C . LYS A 1 91 ? 11.633 7.293 -4.539 1.00 90.75 91 LYS A C 1
ATOM 767 O O . LYS A 1 91 ? 11.951 6.396 -5.323 1.00 90.75 91 LYS A O 1
ATOM 772 N N . GLN A 1 92 ? 10.705 8.211 -4.820 1.00 90.69 92 GLN A N 1
ATOM 773 C CA . GLN A 1 92 ? 9.938 8.189 -6.060 1.00 90.69 92 GLN A CA 1
ATOM 774 C C . GLN A 1 92 ? 10.861 8.351 -7.277 1.00 90.69 92 GLN A C 1
ATOM 776 O O . GLN A 1 92 ? 11.757 9.202 -7.270 1.00 90.69 92 GLN A O 1
ATOM 781 N N . PRO A 1 93 ? 10.662 7.560 -8.344 1.00 92.88 93 PRO A N 1
ATOM 782 C CA . PRO A 1 93 ? 11.388 7.779 -9.581 1.00 92.88 93 PRO A CA 1
ATOM 783 C C . PRO A 1 93 ? 10.965 9.106 -10.232 1.00 92.88 93 PRO A C 1
ATOM 785 O O . PRO A 1 93 ? 9.817 9.522 -10.077 1.00 92.88 93 PRO A O 1
ATOM 788 N N . PRO A 1 94 ? 11.856 9.758 -11.004 1.00 90.94 94 PRO A N 1
ATOM 789 C CA . PRO A 1 94 ? 11.528 10.987 -11.734 1.00 90.94 94 PRO A CA 1
ATOM 790 C C . PRO A 1 94 ? 10.572 10.742 -12.914 1.00 90.94 94 PRO A C 1
ATOM 792 O O . PRO A 1 94 ? 10.070 11.688 -13.516 1.00 90.94 94 PRO A O 1
ATOM 795 N N . SER A 1 95 ? 10.363 9.475 -13.279 1.00 92.75 95 SER A N 1
ATOM 796 C CA . SER A 1 95 ? 9.394 9.042 -14.278 1.00 92.75 95 SER A CA 1
ATOM 797 C C . SER A 1 95 ? 7.974 9.049 -13.701 1.00 92.75 95 SER A C 1
ATOM 799 O O . SER A 1 95 ? 7.738 9.468 -12.567 1.00 92.75 95 SER A O 1
ATOM 801 N N . TRP A 1 96 ? 6.992 8.584 -14.472 1.00 95.00 96 TRP A N 1
ATOM 802 C CA . TRP A 1 96 ? 5.628 8.562 -13.971 1.00 95.00 96 TRP A CA 1
ATOM 803 C C . TRP A 1 96 ? 5.456 7.495 -12.883 1.00 95.00 96 TRP A C 1
ATOM 805 O O . TRP A 1 96 ? 5.614 6.306 -13.135 1.00 95.00 96 TRP A O 1
ATOM 815 N N . ASN A 1 97 ? 5.127 7.939 -11.673 1.00 93.62 97 ASN A N 1
ATOM 816 C CA . ASN A 1 97 ? 5.286 7.174 -10.444 1.00 93.62 97 ASN A CA 1
ATOM 817 C C . ASN A 1 97 ? 4.004 7.033 -9.606 1.00 93.62 97 ASN A C 1
ATOM 819 O O . ASN A 1 97 ? 4.032 6.338 -8.600 1.00 93.62 97 ASN A O 1
ATOM 823 N N . GLY A 1 98 ? 2.885 7.660 -9.971 1.00 94.19 98 GLY A N 1
ATOM 824 C CA . GLY A 1 98 ? 1.665 7.604 -9.160 1.00 94.19 98 GLY A CA 1
ATOM 825 C C . GLY A 1 98 ? 1.712 8.418 -7.860 1.00 94.19 98 GLY A C 1
ATOM 826 O O . GLY A 1 98 ? 0.812 8.267 -7.048 1.00 94.19 98 GLY A O 1
ATOM 827 N N . TYR A 1 99 ? 2.719 9.265 -7.636 1.00 94.44 99 TYR A N 1
ATOM 828 C CA . TYR A 1 99 ? 2.894 10.058 -6.414 1.00 94.44 99 TYR A CA 1
ATOM 829 C C . TYR A 1 99 ? 2.826 9.209 -5.123 1.00 94.44 99 TYR A C 1
ATOM 831 O O . TYR A 1 99 ? 3.471 8.162 -5.008 1.00 94.44 99 TYR A O 1
ATOM 839 N N . ASP A 1 100 ? 2.047 9.657 -4.138 1.00 94.56 100 ASP A N 1
ATOM 840 C CA . ASP A 1 100 ? 1.801 8.977 -2.867 1.00 94.56 100 ASP A CA 1
ATOM 841 C C . ASP A 1 100 ? 1.165 7.590 -3.049 1.00 94.56 100 ASP A C 1
ATOM 843 O O . ASP A 1 100 ? 1.519 6.668 -2.309 1.00 94.56 100 ASP A O 1
ATOM 847 N N . GLN A 1 101 ? 0.304 7.410 -4.062 1.00 96.00 101 GLN A N 1
ATOM 848 C CA . GLN A 1 101 ? -0.283 6.112 -4.416 1.00 96.00 101 GLN A CA 1
ATOM 849 C C . GLN A 1 101 ? 0.791 5.090 -4.797 1.00 96.00 101 GLN A C 1
ATOM 851 O O . GLN A 1 101 ? 0.782 3.974 -4.281 1.00 96.00 101 GLN A O 1
ATOM 856 N N . GLY A 1 102 ? 1.733 5.448 -5.673 1.00 96.94 102 GLY A N 1
ATOM 857 C CA . GLY A 1 102 ? 2.783 4.515 -6.092 1.00 96.94 102 GLY A CA 1
ATOM 858 C C . GLY A 1 102 ? 3.725 4.155 -4.949 1.00 96.94 102 GLY A C 1
ATOM 859 O O . GLY A 1 102 ? 4.038 2.979 -4.748 1.00 96.94 102 GLY A O 1
ATOM 860 N N . GLY A 1 103 ? 4.091 5.154 -4.140 1.00 97.44 103 GLY A N 1
ATOM 861 C CA . GLY A 1 103 ? 4.855 4.942 -2.912 1.00 97.44 103 GLY A CA 1
ATOM 862 C C . GLY A 1 103 ? 4.138 4.014 -1.927 1.00 97.44 103 GLY A C 1
ATOM 863 O O . GLY A 1 103 ? 4.771 3.122 -1.361 1.00 97.44 103 GLY A O 1
ATOM 864 N N . LEU A 1 104 ? 2.816 4.163 -1.765 1.00 98.38 104 LEU A N 1
ATOM 865 C CA . LEU A 1 104 ? 2.004 3.280 -0.925 1.00 98.38 104 LEU A CA 1
ATOM 866 C C . LEU A 1 104 ? 2.061 1.836 -1.422 1.00 98.38 104 LEU A C 1
ATOM 868 O O . LEU A 1 104 ? 2.325 0.932 -0.634 1.00 98.38 104 LEU A O 1
ATOM 872 N N . MET A 1 105 ? 1.837 1.611 -2.720 1.00 98.12 105 MET A N 1
ATOM 873 C CA . MET A 1 105 ? 1.837 0.262 -3.293 1.00 98.12 105 MET A CA 1
ATOM 874 C C . MET A 1 105 ? 3.177 -0.445 -3.043 1.00 98.12 105 MET A C 1
ATOM 876 O O . MET A 1 105 ? 3.196 -1.576 -2.556 1.00 98.12 105 MET A O 1
ATOM 880 N N . MET A 1 106 ? 4.302 0.229 -3.302 1.00 98.00 106 MET A N 1
ATOM 881 C CA . MET A 1 106 ? 5.631 -0.346 -3.063 1.00 98.00 106 MET A CA 1
ATOM 882 C C . MET A 1 106 ? 5.909 -0.584 -1.574 1.00 98.00 106 MET A C 1
ATOM 884 O O . MET A 1 106 ? 6.428 -1.641 -1.209 1.00 98.00 106 MET A O 1
ATOM 888 N N . LEU A 1 107 ? 5.516 0.350 -0.702 1.00 98.25 107 LEU A N 1
ATOM 889 C CA . LEU A 1 107 ? 5.673 0.198 0.744 1.00 98.25 107 LEU A CA 1
ATOM 890 C C . LEU A 1 107 ? 4.878 -0.995 1.290 1.00 98.25 107 LEU A C 1
ATOM 892 O O . LEU A 1 107 ? 5.367 -1.706 2.166 1.00 98.25 107 LEU A O 1
ATOM 896 N N . LEU A 1 108 ? 3.660 -1.222 0.795 1.00 98.44 108 LEU A N 1
ATOM 897 C CA . LEU A 1 108 ? 2.834 -2.343 1.241 1.00 98.44 108 LEU A CA 1
ATOM 898 C C . LEU A 1 108 ? 3.484 -3.684 0.919 1.00 98.44 108 LEU A C 1
ATOM 900 O O . LEU A 1 108 ? 3.496 -4.559 1.782 1.00 98.44 108 LEU A O 1
ATOM 904 N N . LEU A 1 109 ? 4.072 -3.835 -0.270 1.00 98.06 109 LEU A N 1
ATOM 905 C CA . LEU A 1 109 ? 4.831 -5.039 -0.603 1.00 98.06 109 LEU A CA 1
ATOM 906 C C . LEU A 1 109 ? 5.987 -5.253 0.384 1.00 98.06 109 LEU A C 1
ATOM 908 O O . LEU A 1 109 ? 6.110 -6.327 0.969 1.00 98.06 109 LEU A O 1
ATOM 912 N N . GLU A 1 110 ? 6.772 -4.204 0.632 1.00 97.38 110 GLU A N 1
ATOM 913 C CA . GLU A 1 110 ? 7.927 -4.251 1.532 1.00 97.38 110 GLU A CA 1
ATOM 914 C C . GLU A 1 110 ? 7.546 -4.603 2.986 1.00 97.38 110 GLU A C 1
ATOM 916 O O . GLU A 1 110 ? 8.230 -5.384 3.645 1.00 97.38 110 GLU A O 1
ATOM 921 N N . LEU A 1 111 ? 6.451 -4.038 3.507 1.00 97.75 111 LEU A N 1
ATOM 922 C CA . LEU A 1 111 ? 6.032 -4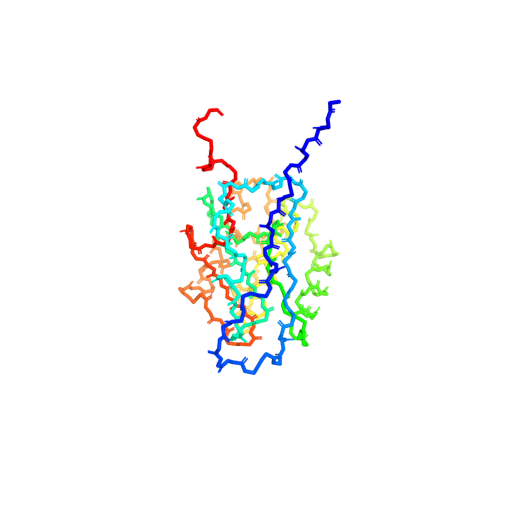.219 4.905 1.00 97.75 111 LEU A CA 1
ATOM 923 C C . LEU A 1 111 ? 5.286 -5.531 5.171 1.00 97.75 111 LEU A C 1
ATOM 925 O O . LEU A 1 111 ? 5.351 -6.081 6.284 1.00 97.75 111 LEU A O 1
ATOM 929 N N . LEU A 1 112 ? 4.502 -5.982 4.192 1.00 98.00 112 LEU A N 1
ATOM 930 C CA . LEU A 1 112 ? 3.563 -7.087 4.365 1.00 98.00 112 LEU A CA 1
ATOM 931 C C . LEU A 1 112 ? 4.131 -8.419 3.888 1.00 98.00 112 LEU A C 1
ATOM 933 O O . LEU A 1 112 ? 3.749 -9.452 4.438 1.00 98.00 112 LEU A O 1
ATOM 937 N N . VAL A 1 113 ? 5.058 -8.395 2.927 1.00 97.12 113 VAL A N 1
ATOM 938 C CA . VAL A 1 113 ? 5.710 -9.591 2.381 1.00 97.12 113 VAL A CA 1
ATOM 939 C C . VAL A 1 113 ? 7.222 -9.337 2.228 1.00 97.12 113 VAL A C 1
ATOM 941 O O . VAL A 1 113 ? 7.746 -9.343 1.115 1.00 97.12 113 VAL A O 1
ATOM 944 N N . PRO A 1 114 ? 7.953 -9.105 3.335 1.00 96.81 114 PRO A N 1
ATOM 945 C CA . PRO A 1 114 ? 9.365 -8.702 3.290 1.00 96.81 114 PRO A CA 1
ATOM 946 C C . PRO A 1 114 ? 10.285 -9.748 2.643 1.00 96.81 114 PRO A C 1
ATOM 948 O O . PRO A 1 114 ? 11.341 -9.401 2.117 1.00 96.81 114 PRO A O 1
ATOM 951 N N . ASP A 1 115 ? 9.878 -11.018 2.644 1.00 97.12 115 ASP A N 1
ATOM 952 C CA . ASP A 1 115 ? 10.649 -12.116 2.058 1.00 97.12 115 ASP A CA 1
ATOM 953 C C . ASP A 1 115 ? 10.550 -12.164 0.520 1.00 97.12 115 ASP A C 1
ATOM 955 O O . ASP A 1 115 ? 11.364 -12.819 -0.134 1.00 97.12 115 ASP A O 1
ATOM 959 N N . ALA A 1 116 ? 9.599 -11.436 -0.082 1.00 96.69 116 ALA A N 1
ATOM 960 C CA . ALA A 1 116 ? 9.388 -11.358 -1.530 1.00 96.69 116 ALA A CA 1
ATOM 961 C C . ALA A 1 116 ? 10.372 -10.381 -2.206 1.00 96.69 116 ALA A C 1
ATOM 963 O O . ALA A 1 116 ? 9.997 -9.465 -2.940 1.00 96.69 116 ALA A O 1
ATOM 964 N N . VAL A 1 117 ? 11.669 -10.550 -1.926 1.00 97.38 117 VAL A N 1
ATOM 965 C CA . VAL A 1 117 ? 12.740 -9.638 -2.365 1.00 97.38 117 VAL A CA 1
ATOM 966 C C . VAL A 1 117 ? 12.843 -9.583 -3.894 1.00 97.38 117 VAL A C 1
ATOM 968 O O . VAL A 1 117 ? 13.109 -8.523 -4.465 1.00 97.38 117 VAL A O 1
ATOM 971 N N . LYS A 1 118 ? 12.622 -10.715 -4.577 1.00 97.62 118 LYS A N 1
ATOM 972 C CA . LYS A 1 118 ? 12.691 -10.791 -6.046 1.00 97.62 118 LYS A CA 1
ATOM 973 C C . LYS A 1 118 ? 11.492 -10.103 -6.687 1.00 97.62 118 LYS A C 1
ATOM 975 O O . LYS A 1 118 ? 11.664 -9.322 -7.618 1.00 97.62 118 LYS A O 1
ATOM 980 N N . GLU A 1 119 ? 10.301 -10.356 -6.163 1.00 97.81 119 GLU A N 1
ATOM 981 C CA . GLU A 1 119 ? 9.059 -9.727 -6.594 1.00 97.81 119 GLU A CA 1
ATOM 982 C C . GLU A 1 119 ? 9.141 -8.215 -6.385 1.00 97.81 119 GLU A C 1
ATOM 984 O O . GLU A 1 119 ? 8.846 -7.458 -7.305 1.00 97.81 119 GLU A O 1
ATOM 989 N N . TYR A 1 120 ? 9.642 -7.766 -5.228 1.00 98.12 120 TYR A N 1
ATOM 990 C CA . TYR A 1 120 ? 9.870 -6.347 -4.965 1.00 98.12 120 TYR A CA 1
ATOM 991 C C . TYR A 1 120 ? 10.794 -5.712 -6.007 1.00 98.12 120 TYR A C 1
ATOM 993 O O . TYR A 1 120 ? 10.476 -4.644 -6.533 1.00 98.12 120 TYR A O 1
ATOM 1001 N N . ALA A 1 121 ? 11.912 -6.363 -6.347 1.00 98.19 121 ALA A N 1
ATOM 1002 C CA . ALA A 1 121 ? 12.836 -5.857 -7.359 1.00 98.19 121 ALA A CA 1
ATOM 1003 C C . ALA A 1 121 ? 12.161 -5.699 -8.733 1.00 98.19 121 ALA A C 1
ATOM 1005 O O . ALA A 1 121 ? 12.310 -4.650 -9.360 1.00 98.19 121 ALA A O 1
ATOM 1006 N N . VAL A 1 122 ? 11.363 -6.686 -9.154 1.00 98.31 122 VAL A N 1
ATOM 1007 C CA . VAL A 1 122 ? 10.605 -6.643 -10.417 1.00 98.31 122 VAL A CA 1
ATOM 1008 C C . VAL A 1 122 ? 9.546 -5.536 -10.395 1.00 98.31 122 VAL A C 1
ATOM 1010 O O . VAL A 1 122 ? 9.466 -4.731 -11.323 1.00 98.31 122 VAL A O 1
ATOM 1013 N N . CYS A 1 123 ? 8.756 -5.429 -9.323 1.00 98.12 123 CYS A N 1
ATOM 1014 C CA . CYS A 1 123 ? 7.735 -4.385 -9.215 1.00 98.12 123 CYS A CA 1
ATOM 1015 C C . CYS A 1 123 ? 8.360 -2.982 -9.213 1.00 98.12 123 CYS A C 1
ATOM 1017 O O . CYS A 1 123 ? 7.828 -2.062 -9.839 1.00 98.12 123 CYS A O 1
ATOM 1019 N N . ASN A 1 124 ? 9.512 -2.827 -8.555 1.00 97.62 124 ASN A N 1
ATOM 1020 C CA . ASN A 1 124 ? 10.263 -1.578 -8.520 1.00 97.62 124 ASN A CA 1
ATOM 1021 C C . ASN A 1 124 ? 10.839 -1.214 -9.896 1.00 97.62 124 ASN A C 1
ATOM 1023 O O . ASN A 1 124 ? 10.873 -0.040 -10.251 1.00 97.62 124 ASN A O 1
ATOM 1027 N N . GLU A 1 125 ? 11.264 -2.192 -10.697 1.00 97.69 125 GLU A N 1
ATOM 1028 C CA . GLU A 1 125 ? 11.695 -1.949 -12.077 1.00 97.69 125 GLU A CA 1
ATOM 1029 C C . GLU A 1 125 ? 10.547 -1.394 -12.927 1.00 97.69 125 GLU A C 1
ATOM 1031 O O . GLU A 1 125 ? 10.711 -0.355 -13.573 1.00 97.69 125 GLU A O 1
ATOM 1036 N N . TYR A 1 126 ? 9.358 -2.007 -12.859 1.00 97.94 126 TYR A N 1
ATOM 1037 C CA . TYR A 1 126 ? 8.168 -1.456 -13.516 1.00 97.94 126 TYR A CA 1
ATOM 1038 C C . TYR A 1 126 ? 7.854 -0.042 -13.031 1.00 97.94 126 TYR A C 1
ATOM 1040 O O . TYR A 1 126 ? 7.506 0.822 -13.833 1.00 97.94 126 TYR A O 1
ATOM 1048 N N . TRP A 1 127 ? 8.029 0.221 -11.733 1.00 97.38 127 TRP A N 1
ATOM 1049 C CA . TRP A 1 127 ? 7.743 1.534 -11.162 1.00 97.38 127 TRP A CA 1
ATOM 1050 C C . TRP A 1 127 ? 8.699 2.607 -11.682 1.00 97.38 127 TRP A C 1
ATOM 1052 O O . TRP A 1 127 ? 8.273 3.679 -12.104 1.00 97.38 127 TRP A O 1
ATOM 1062 N N . ARG A 1 128 ? 9.998 2.294 -11.721 1.00 96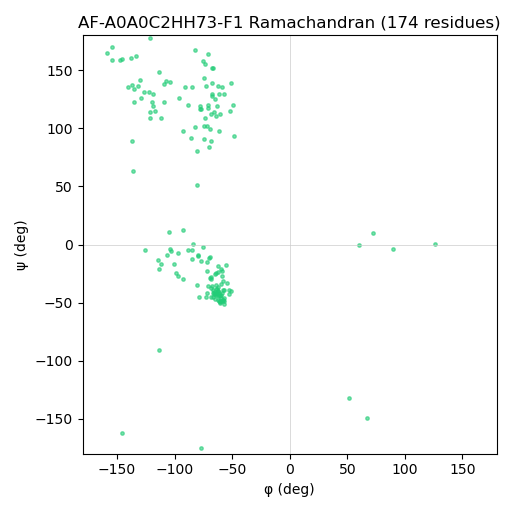.88 128 ARG A N 1
ATOM 1063 C CA . ARG A 1 128 ? 11.062 3.203 -12.170 1.00 96.88 128 ARG A CA 1
ATOM 1064 C C . ARG A 1 128 ? 11.078 3.460 -13.670 1.00 96.88 128 ARG A C 1
ATOM 1066 O O . ARG A 1 128 ? 11.649 4.456 -14.101 1.00 96.88 128 ARG A O 1
ATOM 1073 N N . THR A 1 129 ? 10.500 2.560 -14.457 1.00 96.81 129 THR A N 1
ATOM 1074 C CA . THR A 1 129 ? 10.471 2.655 -15.924 1.00 96.81 129 THR A CA 1
ATOM 1075 C C . THR A 1 129 ? 9.115 3.107 -16.465 1.00 96.81 129 THR A C 1
ATOM 1077 O O . THR A 1 129 ? 8.979 3.362 -17.664 1.00 96.81 129 THR A O 1
ATOM 1080 N N . ALA A 1 130 ? 8.105 3.252 -15.602 1.00 97.81 130 ALA A N 1
ATOM 1081 C CA . ALA A 1 130 ? 6.782 3.698 -16.004 1.00 97.81 130 ALA A CA 1
ATOM 1082 C C . ALA A 1 130 ? 6.816 5.114 -16.607 1.00 97.81 130 ALA A C 1
ATOM 1084 O O . ALA A 1 130 ? 7.356 6.061 -16.037 1.00 97.81 130 ALA A O 1
ATOM 1085 N N . SER A 1 131 ? 6.201 5.260 -17.780 1.00 97.38 131 SER A N 1
ATOM 1086 C CA . SER A 1 131 ? 6.160 6.504 -18.563 1.00 97.38 131 SER A CA 1
ATOM 1087 C C . SER A 1 131 ? 4.760 7.107 -18.671 1.00 97.38 131 SER A C 1
ATOM 1089 O O . SER A 1 131 ? 4.612 8.289 -18.960 1.00 97.38 131 SER A O 1
ATOM 1091 N N . ASN A 1 132 ? 3.714 6.307 -18.458 1.00 97.19 132 ASN A N 1
ATOM 1092 C CA . ASN A 1 132 ? 2.313 6.724 -18.522 1.00 97.19 132 ASN A CA 1
ATOM 1093 C C . ASN A 1 132 ? 1.424 5.821 -17.640 1.00 97.19 132 ASN A C 1
ATOM 1095 O O . ASN A 1 132 ? 1.889 4.824 -17.083 1.00 97.19 132 ASN A O 1
ATOM 1099 N N . TYR A 1 133 ? 0.162 6.212 -17.438 1.00 95.44 133 TYR A N 1
ATOM 1100 C CA . TYR A 1 133 ? -0.748 5.518 -16.517 1.00 95.44 133 TYR A CA 1
ATOM 1101 C C . TYR A 1 133 ? -0.831 4.013 -16.804 1.00 95.44 133 TYR A C 1
ATOM 1103 O O . TYR A 1 133 ? -0.818 3.208 -15.877 1.00 95.44 133 TYR A O 1
ATOM 1111 N N . LYS A 1 134 ? -0.833 3.620 -18.086 1.00 95.88 134 LYS A N 1
ATOM 1112 C CA . LYS A 1 134 ? -0.915 2.209 -18.484 1.00 95.88 134 LYS A CA 1
ATOM 1113 C C . LYS A 1 134 ? 0.324 1.426 -18.057 1.00 95.88 134 LYS A C 1
ATOM 1115 O O . LYS A 1 134 ? 0.181 0.322 -17.550 1.00 95.88 134 LYS A O 1
ATOM 1120 N N . THR A 1 135 ? 1.523 1.990 -18.222 1.00 97.12 135 THR A N 1
ATOM 1121 C CA . THR A 1 135 ? 2.755 1.323 -17.770 1.00 97.12 135 THR A CA 1
ATOM 1122 C C . THR A 1 135 ? 2.875 1.303 -16.248 1.00 97.12 135 THR A C 1
ATOM 1124 O O . THR A 1 135 ? 3.315 0.306 -15.698 1.00 97.12 135 THR A O 1
ATOM 1127 N N . TYR A 1 136 ? 2.418 2.351 -15.553 1.00 97.69 136 TYR A N 1
ATOM 1128 C CA . TYR A 1 136 ? 2.393 2.382 -14.084 1.00 97.69 136 TYR A CA 1
ATOM 1129 C C . TYR A 1 136 ? 1.458 1.311 -13.492 1.00 97.69 136 TYR A C 1
ATOM 1131 O O . TYR A 1 136 ? 1.780 0.696 -12.477 1.00 97.69 136 TYR A O 1
ATOM 1139 N N . MET A 1 137 ? 0.340 0.998 -14.158 1.00 97.94 137 MET A N 1
ATOM 1140 C CA . MET A 1 137 ? -0.531 -0.104 -13.727 1.00 97.94 137 MET A CA 1
ATOM 1141 C C . MET A 1 137 ? 0.196 -1.461 -13.680 1.00 97.94 137 MET A C 1
ATOM 1143 O O . MET A 1 137 ? -0.227 -2.325 -12.916 1.00 97.94 137 MET A O 1
ATOM 1147 N N . ALA A 1 138 ? 1.304 -1.659 -14.409 1.00 97.62 138 ALA A N 1
ATOM 1148 C CA . ALA A 1 138 ? 2.115 -2.873 -14.281 1.00 97.62 138 ALA A CA 1
ATOM 1149 C C . ALA A 1 138 ? 2.716 -3.020 -12.870 1.00 97.62 138 ALA A C 1
ATOM 1151 O O . ALA A 1 138 ? 2.687 -4.113 -12.306 1.00 97.62 138 ALA A O 1
ATOM 1152 N N . THR A 1 139 ? 3.173 -1.923 -12.257 1.00 97.81 139 THR A N 1
ATOM 1153 C CA . THR A 1 139 ? 3.630 -1.893 -10.856 1.00 97.81 139 THR A CA 1
ATOM 1154 C C . THR A 1 139 ? 2.510 -2.278 -9.903 1.00 97.81 139 THR A C 1
ATOM 1156 O O . THR A 1 139 ? 2.694 -3.144 -9.050 1.00 97.81 139 THR A O 1
ATOM 1159 N N . VAL A 1 140 ? 1.333 -1.668 -10.075 1.00 98.25 140 VAL A N 1
ATOM 1160 C CA . VAL A 1 140 ? 0.154 -1.927 -9.235 1.00 98.25 140 VAL A CA 1
ATOM 1161 C C . VAL A 1 140 ? -0.217 -3.408 -9.280 1.00 98.25 140 VAL A C 1
ATOM 1163 O O . VAL A 1 140 ? -0.400 -4.031 -8.236 1.00 98.25 140 VAL A O 1
ATOM 1166 N N . MET A 1 141 ? -0.272 -3.994 -10.478 1.00 98.06 141 MET A N 1
ATOM 1167 C CA . MET A 1 141 ? -0.563 -5.418 -10.650 1.00 98.06 141 MET A CA 1
ATOM 1168 C C . MET A 1 141 ? 0.509 -6.310 -10.046 1.00 98.06 141 MET A C 1
ATOM 1170 O O . MET A 1 141 ? 0.173 -7.277 -9.371 1.00 98.06 141 MET A O 1
ATOM 1174 N N . CYS A 1 142 ? 1.783 -5.981 -10.259 1.00 98.31 142 CYS A N 1
ATOM 1175 C CA . CYS A 1 142 ? 2.901 -6.733 -9.704 1.00 98.31 142 CYS A CA 1
ATOM 1176 C C . CYS A 1 142 ? 2.806 -6.814 -8.173 1.00 98.31 142 CYS A C 1
ATOM 1178 O O . CYS A 1 142 ? 2.830 -7.907 -7.608 1.00 98.31 142 CYS A O 1
ATOM 1180 N N . VAL A 1 143 ? 2.573 -5.675 -7.508 1.00 98.44 143 VAL A N 1
ATOM 1181 C CA . VAL A 1 143 ? 2.365 -5.623 -6.054 1.00 98.44 143 VAL A CA 1
ATOM 1182 C C . VAL A 1 143 ? 1.154 -6.458 -5.640 1.00 98.44 143 VAL A C 1
ATOM 1184 O O . VAL A 1 143 ? 1.234 -7.239 -4.697 1.00 98.44 143 VAL A O 1
ATOM 1187 N N . ARG A 1 144 ? 0.023 -6.334 -6.343 1.00 98.00 144 ARG A N 1
ATOM 1188 C CA . ARG A 1 144 ? -1.211 -7.063 -6.004 1.00 98.00 144 ARG A CA 1
ATOM 1189 C C . ARG A 1 144 ? -1.052 -8.573 -6.142 1.00 98.00 144 ARG A C 1
ATOM 1191 O O . ARG A 1 144 ? -1.551 -9.305 -5.294 1.00 98.00 144 ARG A O 1
ATOM 1198 N N . LEU A 1 145 ? -0.332 -9.030 -7.163 1.00 97.56 145 LEU A N 1
ATOM 1199 C CA . LEU A 1 145 ? -0.005 -10.443 -7.338 1.00 97.56 145 LEU A CA 1
ATOM 1200 C C . LEU A 1 145 ? 0.880 -10.957 -6.199 1.00 97.56 145 LEU A C 1
ATOM 1202 O O . LEU A 1 145 ? 0.618 -12.041 -5.686 1.00 97.56 145 LEU A O 1
ATOM 1206 N N . ALA A 1 146 ? 1.865 -10.169 -5.764 1.00 97.62 146 ALA A N 1
ATOM 1207 C CA . ALA A 1 146 ? 2.742 -10.537 -4.656 1.00 97.62 146 ALA A CA 1
ATOM 1208 C C . ALA A 1 146 ? 2.017 -10.565 -3.294 1.00 97.62 146 ALA A C 1
ATOM 1210 O O . ALA A 1 146 ? 2.269 -11.452 -2.482 1.00 97.62 146 ALA A O 1
ATOM 1211 N N . LEU A 1 147 ? 1.080 -9.640 -3.047 1.00 97.56 147 LEU A N 1
ATOM 1212 C CA . LEU A 1 147 ? 0.228 -9.656 -1.845 1.00 97.56 147 LEU A CA 1
ATOM 1213 C C . LEU A 1 147 ? -0.781 -10.822 -1.852 1.00 97.56 147 LEU A C 1
ATOM 1215 O O . LEU A 1 147 ? -1.186 -11.310 -0.792 1.00 97.56 147 LEU A O 1
ATOM 1219 N N . GLY A 1 148 ? -1.191 -11.271 -3.040 1.00 96.19 148 GLY A N 1
ATOM 1220 C CA . GLY A 1 148 ? -2.145 -12.358 -3.223 1.00 96.19 148 GLY A CA 1
ATOM 1221 C C . GLY A 1 148 ? -3.556 -12.010 -2.736 1.00 96.19 148 GLY A C 1
ATOM 1222 O O . GLY A 1 148 ? -4.001 -10.866 -2.791 1.00 96.19 148 GLY A O 1
ATOM 1223 N N . ALA A 1 149 ? -4.288 -13.024 -2.268 1.00 96.00 149 ALA A N 1
ATOM 1224 C CA . ALA A 1 149 ? -5.666 -12.876 -1.787 1.00 96.00 149 ALA A CA 1
ATOM 1225 C C . ALA A 1 149 ? -5.770 -12.427 -0.315 1.00 96.00 149 ALA A C 1
ATOM 1227 O O . ALA A 1 149 ? -6.880 -12.317 0.213 1.00 96.00 149 ALA A O 1
ATOM 1228 N N . THR A 1 150 ? -4.636 -12.210 0.357 1.00 97.00 150 THR A N 1
ATOM 1229 C CA . THR A 1 150 ? -4.589 -11.810 1.764 1.00 97.00 150 THR A CA 1
ATOM 1230 C C . THR A 1 150 ? -5.151 -10.402 1.919 1.00 97.00 150 THR A C 1
ATOM 1232 O O . THR A 1 150 ? -4.717 -9.475 1.243 1.00 97.00 150 THR A O 1
ATOM 1235 N N . MET A 1 151 ? -6.116 -10.243 2.825 1.00 96.50 151 MET A N 1
ATOM 1236 C CA . MET A 1 151 ? -6.726 -8.940 3.126 1.00 96.50 151 MET A CA 1
ATOM 1237 C C . MET A 1 151 ? -6.430 -8.471 4.554 1.00 96.50 151 MET A C 1
ATOM 1239 O O . MET A 1 151 ? -6.665 -7.311 4.872 1.00 96.50 151 MET A O 1
ATOM 1243 N N . VAL A 1 152 ? -5.927 -9.351 5.426 1.00 97.88 152 VAL A N 1
ATOM 1244 C CA . VAL A 1 152 ? -5.678 -9.049 6.840 1.00 97.88 152 VAL A CA 1
ATOM 1245 C C . VAL A 1 152 ? -4.314 -9.587 7.250 1.00 97.88 152 VAL A C 1
ATOM 1247 O O . VAL A 1 152 ? -4.064 -10.789 7.176 1.00 97.88 152 VAL A O 1
ATOM 1250 N N . TRP A 1 153 ? -3.465 -8.691 7.741 1.00 98.12 153 TRP A N 1
ATOM 1251 C CA . TRP A 1 153 ? -2.209 -8.991 8.414 1.00 98.12 153 TRP A CA 1
ATOM 1252 C C . TRP A 1 153 ? -2.362 -8.585 9.883 1.00 98.12 153 TRP A C 1
ATOM 1254 O O . TRP A 1 153 ? -2.418 -7.380 10.159 1.00 98.12 153 TRP A O 1
ATOM 1264 N N . PRO A 1 154 ? -2.453 -9.552 10.817 1.00 97.44 154 PRO A N 1
ATOM 1265 C CA . PRO A 1 154 ? -2.635 -9.271 12.239 1.00 97.44 154 PRO A CA 1
ATOM 1266 C C . PRO A 1 154 ? -1.620 -8.256 12.767 1.00 97.44 154 PRO A C 1
ATOM 1268 O O . PRO A 1 154 ? -0.456 -8.273 12.365 1.00 97.44 154 PRO A O 1
ATOM 1271 N N . ASP A 1 155 ? -2.094 -7.339 13.611 1.00 96.62 155 ASP A N 1
ATOM 1272 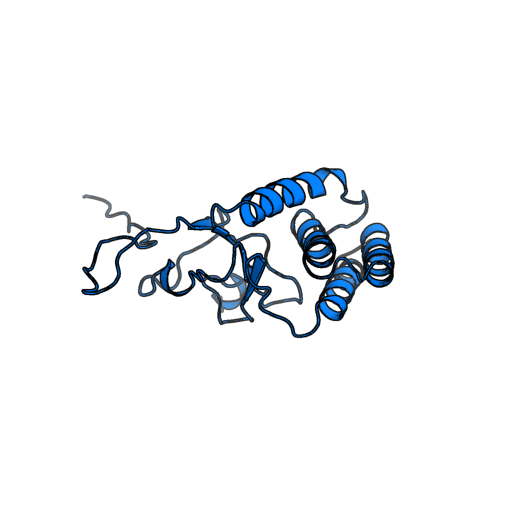C CA . ASP A 1 155 ? -1.350 -6.220 14.207 1.00 96.62 155 ASP A CA 1
ATOM 1273 C C . ASP A 1 155 ? -0.753 -5.211 13.206 1.00 96.62 155 ASP A C 1
ATOM 1275 O O . ASP A 1 155 ? -0.170 -4.200 13.608 1.00 96.62 155 ASP A O 1
ATOM 1279 N N . LYS A 1 156 ? -0.945 -5.428 11.899 1.00 98.12 156 LYS A N 1
ATOM 1280 C CA . LYS A 1 156 ? -0.409 -4.603 10.814 1.00 98.12 156 LYS A CA 1
ATOM 1281 C C . LYS A 1 156 ? -1.520 -3.893 10.047 1.00 98.12 156 LYS A C 1
ATOM 1283 O O . LYS A 1 156 ? -1.900 -2.786 10.419 1.00 98.12 156 LYS A O 1
ATOM 1288 N N . VAL A 1 157 ? -2.039 -4.512 8.986 1.00 98.31 157 VAL A N 1
ATOM 1289 C CA . VAL A 1 157 ? -2.895 -3.869 7.979 1.00 98.31 157 VAL A CA 1
ATOM 1290 C C . VAL A 1 157 ? -4.132 -4.724 7.708 1.00 98.31 157 VAL A C 1
ATOM 1292 O O . VAL A 1 157 ? -4.021 -5.935 7.535 1.00 98.31 157 VAL A O 1
ATOM 1295 N N . CYS A 1 158 ? -5.299 -4.094 7.614 1.00 98.00 158 CYS A N 1
ATOM 1296 C CA . CYS A 1 158 ? -6.485 -4.639 6.955 1.00 98.00 158 CYS A CA 1
ATOM 1297 C C . CYS A 1 158 ? -6.736 -3.857 5.660 1.00 98.00 158 CYS A C 1
ATOM 1299 O O . CYS A 1 158 ? -6.616 -2.632 5.642 1.00 98.00 158 CYS A O 1
ATOM 1301 N N . ILE A 1 159 ? -7.090 -4.554 4.585 1.00 98.12 159 ILE A N 1
ATOM 1302 C CA . ILE A 1 159 ? -7.512 -3.964 3.318 1.00 98.12 159 ILE A CA 1
ATOM 1303 C C . ILE A 1 159 ? -8.960 -4.395 3.087 1.00 98.12 159 ILE A C 1
ATOM 1305 O O . ILE A 1 159 ? -9.235 -5.576 2.891 1.00 98.12 159 ILE A O 1
ATOM 1309 N N . TYR A 1 160 ? -9.895 -3.452 3.091 1.00 97.62 160 TYR A N 1
ATOM 1310 C CA . TYR A 1 160 ? -11.280 -3.736 2.715 1.00 97.62 160 TYR A CA 1
ATOM 1311 C C . TYR A 1 160 ? -11.416 -3.903 1.201 1.00 97.62 160 TYR A C 1
ATOM 1313 O O . TYR A 1 160 ? -10.778 -3.183 0.423 1.00 97.62 160 TYR A O 1
ATOM 1321 N N . ARG A 1 161 ? -12.284 -4.828 0.775 1.00 95.94 161 ARG A N 1
ATOM 1322 C CA . ARG A 1 161 ? -12.608 -4.983 -0.646 1.00 95.94 161 ARG A CA 1
ATOM 1323 C C . ARG A 1 161 ? -13.453 -3.813 -1.143 1.00 95.94 161 ARG A C 1
ATOM 1325 O O . ARG A 1 161 ? -14.060 -3.070 -0.363 1.00 95.94 161 ARG A O 1
ATOM 1332 N N . LYS A 1 162 ? -13.523 -3.670 -2.467 1.00 93.88 162 LYS A N 1
ATOM 1333 C CA . LYS A 1 162 ? -14.425 -2.713 -3.129 1.00 93.88 162 LYS A CA 1
ATOM 1334 C C . LYS A 1 162 ? -15.851 -2.846 -2.570 1.00 93.88 162 LYS A C 1
ATOM 1336 O O . LYS A 1 162 ? -16.467 -3.900 -2.682 1.00 93.88 162 LYS A O 1
ATOM 1341 N N . GLY A 1 163 ? -16.377 -1.763 -1.999 1.00 91.12 163 GLY A N 1
ATOM 1342 C CA . GLY A 1 163 ? -17.751 -1.689 -1.479 1.00 91.12 163 GLY A CA 1
ATOM 1343 C C . GLY A 1 163 ? -17.935 -2.090 -0.019 1.00 91.12 163 GLY A C 1
ATOM 1344 O O . GLY A 1 163 ? -19.034 -1.921 0.496 1.00 91.12 163 GLY A O 1
ATOM 1345 N N . GLU A 1 164 ? -16.881 -2.547 0.655 1.00 93.50 164 GLU A N 1
ATOM 1346 C CA . GLU A 1 164 ? -16.942 -2.942 2.070 1.00 93.50 164 GLU A CA 1
ATOM 1347 C C . GLU A 1 164 ? -16.388 -1.861 3.015 1.00 93.50 164 GLU A C 1
ATOM 1349 O O . GLU A 1 164 ? -16.643 -1.889 4.217 1.00 93.50 164 GLU A O 1
ATOM 1354 N N . ALA A 1 165 ? -15.633 -0.899 2.480 1.00 93.56 165 ALA A N 1
ATOM 1355 C CA . ALA A 1 165 ? -14.936 0.126 3.251 1.00 93.56 165 ALA A CA 1
ATOM 1356 C C . ALA A 1 165 ? -15.819 1.321 3.656 1.00 93.56 165 ALA A C 1
ATOM 1358 O O . ALA A 1 165 ? -16.887 1.560 3.095 1.00 93.56 165 ALA A O 1
ATOM 1359 N N . PHE A 1 166 ? -15.300 2.142 4.574 1.00 92.44 166 PHE A N 1
ATOM 1360 C CA . PHE A 1 166 ? -15.919 3.388 5.052 1.00 92.44 166 PHE A CA 1
ATOM 1361 C C . PHE A 1 166 ? -15.949 4.525 4.015 1.00 92.44 166 PHE A C 1
ATOM 1363 O O . PHE A 1 166 ? -16.572 5.565 4.231 1.00 92.44 166 PHE A O 1
ATOM 1370 N N . ALA A 1 167 ? -15.241 4.358 2.901 1.00 92.00 167 ALA A N 1
ATOM 1371 C CA . ALA A 1 167 ? -15.161 5.320 1.817 1.00 92.00 167 ALA A CA 1
ATOM 1372 C C . ALA A 1 167 ? -15.050 4.594 0.469 1.00 92.00 167 ALA A C 1
ATOM 1374 O O . ALA A 1 167 ? -14.687 3.421 0.392 1.00 92.00 167 ALA A O 1
ATOM 1375 N N . ARG A 1 168 ? -15.392 5.303 -0.606 1.00 90.62 168 ARG A N 1
ATOM 1376 C CA . ARG A 1 168 ? -15.362 4.806 -1.986 1.00 90.62 168 ARG A CA 1
ATOM 1377 C C . ARG A 1 168 ? -15.024 5.943 -2.941 1.00 90.62 168 ARG A C 1
ATOM 1379 O O . ARG A 1 168 ? -15.223 7.107 -2.595 1.00 90.62 168 ARG A O 1
ATOM 1386 N N . ASP A 1 169 ? -14.537 5.618 -4.136 1.00 89.75 169 ASP A N 1
ATOM 1387 C CA . ASP A 1 169 ? -14.248 6.635 -5.150 1.00 89.75 169 ASP A CA 1
ATOM 1388 C C . ASP A 1 169 ? -15.503 7.438 -5.504 1.00 89.75 169 ASP A C 1
ATOM 1390 O O . ASP A 1 169 ? -16.572 6.872 -5.722 1.00 89.75 169 ASP A O 1
ATOM 1394 N N . GLY A 1 170 ? -15.368 8.763 -5.604 1.00 85.25 170 GLY A N 1
ATOM 1395 C CA . GLY A 1 170 ? -16.499 9.657 -5.876 1.00 85.25 170 GLY A CA 1
ATOM 1396 C C . GLY A 1 170 ? -17.234 9.336 -7.179 1.00 85.25 170 GLY A C 1
ATOM 1397 O O . GLY A 1 170 ? -18.452 9.469 -7.229 1.00 85.25 170 GLY A O 1
ATOM 1398 N N . TRP A 1 171 ? -16.517 8.817 -8.183 1.00 80.62 171 TRP A N 1
ATOM 1399 C CA . TRP A 1 171 ? -17.079 8.402 -9.472 1.00 80.62 171 TRP A CA 1
ATOM 1400 C C . TRP A 1 171 ? -18.238 7.402 -9.340 1.00 80.62 171 TRP A C 1
ATOM 1402 O O . TRP A 1 171 ? -19.181 7.479 -10.111 1.00 80.62 171 TRP A O 1
ATOM 1412 N N . ILE A 1 172 ? -18.241 6.517 -8.332 1.00 84.00 172 ILE A N 1
ATOM 1413 C CA . ILE A 1 172 ? -19.352 5.563 -8.143 1.00 84.00 172 ILE A CA 1
ATOM 1414 C C . ILE A 1 172 ? -20.578 6.180 -7.456 1.00 84.00 172 ILE A C 1
ATOM 1416 O O . ILE A 1 172 ? -21.613 5.535 -7.315 1.00 84.00 172 ILE A O 1
ATOM 1420 N N . THR A 1 173 ? -20.453 7.401 -6.938 1.00 77.38 173 THR A N 1
ATOM 1421 C CA . THR A 1 173 ? -21.562 8.086 -6.262 1.00 77.38 173 THR A CA 1
ATOM 1422 C C . THR A 1 173 ? -22.296 9.054 -7.192 1.00 77.38 173 THR A C 1
ATOM 1424 O O . THR A 1 173 ? -23.369 9.515 -6.819 1.00 77.38 173 THR A O 1
ATOM 1427 N N . ASN A 1 174 ? -21.778 9.278 -8.405 1.00 62.94 174 ASN A N 1
ATOM 1428 C CA . ASN A 1 174 ? -22.425 10.081 -9.437 1.00 62.94 174 ASN A CA 1
ATOM 1429 C C . ASN A 1 174 ? -22.661 9.245 -10.708 1.00 62.94 174 ASN A C 1
ATOM 1431 O O . ASN A 1 174 ? -21.727 8.961 -11.454 1.00 62.94 174 ASN A O 1
ATOM 1435 N N . GLU A 1 175 ? -23.924 8.917 -10.977 1.00 45.72 175 GLU A N 1
ATOM 1436 C CA . GLU A 1 175 ? -24.482 9.086 -12.321 1.00 45.72 175 GLU A CA 1
ATOM 1437 C C . GLU A 1 175 ? -24.961 10.541 -12.382 1.00 45.72 175 GLU A C 1
ATOM 1439 O O . GLU A 1 175 ? -26.045 10.821 -11.887 1.00 45.72 175 GLU A O 1
ATOM 1444 N N . GLU A 1 176 ? -24.102 11.463 -12.834 1.00 38.72 176 GLU A N 1
ATOM 1445 C CA . GLU A 1 176 ? -24.417 12.814 -13.357 1.00 38.72 176 GLU A CA 1
ATOM 1446 C C . GLU A 1 176 ? -23.121 13.574 -13.684 1.00 38.72 176 GLU A C 1
ATOM 1448 O O . GLU A 1 176 ? -22.283 13.773 -12.767 1.00 38.72 176 GLU A O 1
#

InterPro domains:
  IPR004988 Protein of unknown function DUF273 [PF03314] (36-174)
  IPR029044 Nucleotide-diphospho-sugar transferases [G3DSA:3.90.550.10] (36-146)

Sequence (176 aa):
MAIHRPRAILCAYPRKIRGRNNVGTRQEAVLCTLHRVVNPNHCIEEWIDDRVSVILYERFYNWEIMAANYIVKNTPFGNEFLRRWAEQEFKQPPSWNGYDQGGLMMLLLELLVPDAVKEYAVCNEYWRTASNYKTYMATVMCVRLALGATMVWPDKVCIYRKGEAFARDGWITNEE

pLDDT: mean 85.34, std 20.62, range [26.69, 98.44]

Organism: NCBI:txid51022

Foldseek 3Di:
DDDPDDDQDQDDDDPPPPDDDCPPFDKDKQAAPPDDDDDSPDHQVVFDDPQEFKEWEAADPALFIDPRIIIGTPDPQSVVLVVQLVVLQVVQAPADAVHSRNSNLLVCLCPVPVVVVVLSVVLVVLRNPDHDPVSPSSSSVSSDVSNDPDQDDTHHYGYHYAPRHPDYDVVVVDPD

Radius of gyration: 18.07 Å; Cα contacts (8 Å, |Δi|>4): 232; chains: 1; bounding box: 45×47×48 Å

Mean predicted aligned error: 7.96 Å

Solvent-accessible surface area (backbone atoms only — not comparable to full-atom values): 10640 Å² total; per-residue (Å²): 135,84,82,81,73,82,76,82,64,70,65,87,73,90,73,84,67,87,86,68,88,76,79,74,81,63,64,48,77,48,72,44,94,87,66,78,93,86,62,82,89,55,49,64,69,79,68,64,56,90,62,33,14,30,40,38,27,41,40,72,94,56,80,45,64,45,67,63,42,39,37,36,25,84,40,78,57,24,53,48,50,55,54,57,50,60,54,27,71,83,65,60,46,96,44,41,39,65,64,70,43,36,36,46,51,56,47,48,40,54,74,75,44,63,86,46,56,67,59,50,53,53,25,48,49,34,33,54,66,7,77,43,75,76,46,31,47,52,20,44,48,43,38,47,61,72,59,51,92,68,42,71,41,80,62,41,38,34,44,31,54,67,92,70,44,96,69,75,58,68,70,83,77,46,96,123